Protein AF-A0A1B6NTX6-F1 (afdb_monomer)

Mean predicted aligned error: 5.32 Å

Nearest PD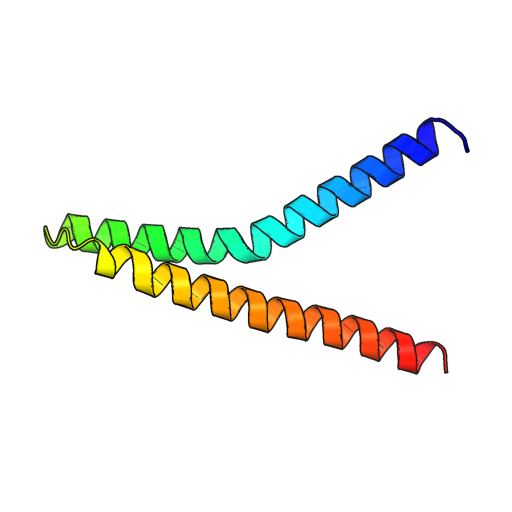B structures (foldseek):
  6s3l-assembly1_G  TM=8.221E-01  e=1.017E-05  Vibrio mimicus CAIM 602
  8wlh-assembly1_A  TM=7.446E-01  e=1.272E-03  Salmonella enterica subsp. enterica serovar Typhimurium str. LT2

InterPro domains:
  IPR002191 Bacterial export protein family 3 [PF01313] (6-67)
  IPR002191 Bacterial export protein family 3 [PR00952] (18-39)
  IPR002191 Bacterial export protein family 3 [PR00952] (39-54)
  IPR002191 Bacterial export protein family 3 [PTHR34040] (1-63)

Solvent-accessible surface area (backbone atoms only — not comparable to full-atom values): 4449 Å² total; per-residue (Å²): 133,57,72,67,59,54,53,49,55,51,51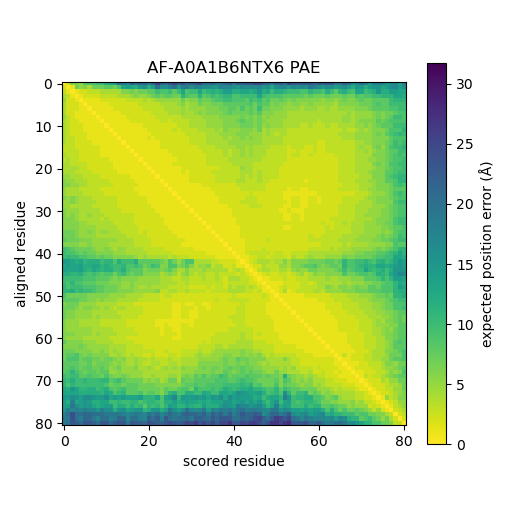,52,53,52,50,51,49,50,53,57,51,45,63,36,46,52,60,21,49,54,51,39,49,55,46,50,51,51,25,63,75,68,71,51,85,55,72,64,70,52,47,54,61,27,51,55,44,33,52,50,36,49,55,52,50,51,52,54,53,49,51,54,52,54,53,53,57,62,72,78,100

Secondary structure (DSSP, 8-state):
--HHHHHHHHHHHHHHHHHHHHHHHHHHHHHHHHHHHHHHHHT---HHHHHHHHHHHHHHHHHHHHHHHHHHHHHHHHH--

Foldseek 3Di:
DDPVVVVVVVVVVVVVVVVLCCLQVVQLVVVLVVQVVVCVVVVPDDPVSNPPVSVVSNVVSVVVVVVVVVVVVVVVVVVVD

Structure (mmCIF, N/CA/C/O backbone):
data_AF-A0A1B6NTX6-F1
#
_entry.id   AF-A0A1B6NTX6-F1
#
loop_
_atom_site.group_PDB
_atom_site.id
_atom_site.type_symbol
_atom_site.label_atom_id
_atom_site.label_alt_id
_atom_site.label_comp_id
_atom_site.label_asym_id
_atom_site.label_entity_id
_atom_site.label_seq_id
_atom_site.pdbx_PDB_ins_code
_atom_site.Cartn_x
_atom_site.Cartn_y
_atom_site.Cartn_z
_atom_site.occupancy
_atom_site.B_iso_or_equiv
_atom_site.auth_seq_id
_atom_site.auth_comp_id
_atom_site.auth_asym_id
_atom_site.auth_atom_id
_atom_site.pdbx_PDB_model_num
ATOM 1 N N . MET A 1 1 ? 20.035 7.857 -31.309 1.00 64.94 1 MET A N 1
ATOM 2 C CA . MET A 1 1 ? 18.753 7.355 -30.767 1.00 64.94 1 MET A CA 1
ATOM 3 C C . MET A 1 1 ? 17.654 8.129 -31.461 1.00 64.94 1 MET A C 1
ATOM 5 O O . MET A 1 1 ? 17.804 9.341 -31.576 1.00 64.94 1 MET A O 1
ATOM 9 N N . SER A 1 2 ? 16.640 7.459 -32.004 1.00 90.81 2 SER A N 1
ATOM 10 C CA . SER A 1 2 ? 15.540 8.161 -32.666 1.00 90.81 2 SER A CA 1
ATOM 11 C C . SER A 1 2 ? 14.550 8.698 -31.613 1.00 90.81 2 SER A C 1
ATOM 13 O O . SER A 1 2 ? 14.467 8.1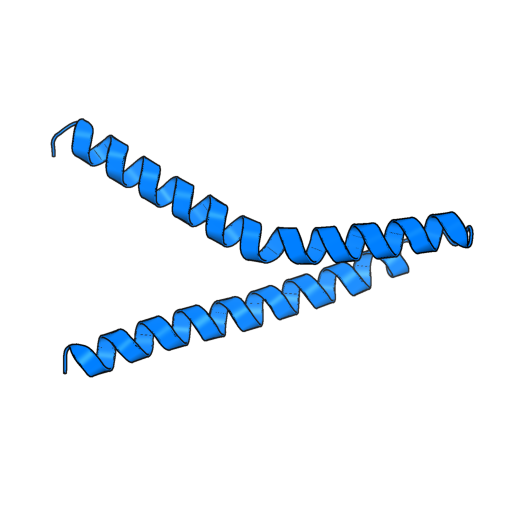21 -30.521 1.00 90.81 2 SER A O 1
ATOM 15 N N . PRO A 1 3 ? 13.835 9.808 -31.875 1.00 88.44 3 PRO A N 1
ATOM 16 C CA . PRO A 1 3 ? 12.873 10.382 -30.928 1.00 88.44 3 PRO A CA 1
ATOM 17 C C . PRO A 1 3 ? 11.788 9.394 -30.478 1.00 88.44 3 PRO A C 1
ATOM 19 O O . PRO A 1 3 ? 11.335 9.447 -29.339 1.00 88.44 3 PRO A O 1
ATOM 22 N N . GLU A 1 4 ? 11.412 8.457 -31.344 1.00 93.06 4 GLU A N 1
ATOM 23 C CA . GLU A 1 4 ? 10.392 7.440 -31.082 1.00 93.06 4 GLU A CA 1
ATOM 24 C C . GLU A 1 4 ? 10.852 6.461 -29.995 1.00 93.06 4 GLU A C 1
ATOM 26 O O . GLU A 1 4 ? 10.098 6.160 -29.073 1.00 93.06 4 GLU A O 1
ATOM 31 N N . VAL A 1 5 ? 12.120 6.032 -30.042 1.00 95.12 5 VAL A N 1
ATOM 32 C CA . VAL A 1 5 ? 12.715 5.147 -29.025 1.00 95.12 5 VAL A CA 1
ATOM 33 C C . VAL A 1 5 ? 12.760 5.832 -27.659 1.00 95.12 5 VAL A C 1
ATOM 35 O O . VAL A 1 5 ? 12.534 5.194 -26.636 1.00 95.12 5 VAL A O 1
ATOM 38 N N . PHE A 1 6 ? 13.021 7.140 -27.624 1.00 94.88 6 PHE A N 1
ATOM 39 C CA . PHE A 1 6 ? 13.020 7.896 -26.371 1.00 94.88 6 PHE A CA 1
ATOM 40 C C . PHE A 1 6 ? 11.624 7.955 -25.734 1.00 94.88 6 PHE A C 1
ATOM 42 O O . PHE A 1 6 ? 11.483 7.740 -24.530 1.00 94.88 6 PHE A O 1
ATOM 49 N N . VAL A 1 7 ? 10.589 8.209 -26.541 1.00 96.12 7 VAL A N 1
ATOM 50 C CA . VAL A 1 7 ? 9.196 8.234 -26.069 1.00 96.12 7 VAL A CA 1
ATOM 51 C C . VAL A 1 7 ? 8.762 6.866 -25.545 1.00 96.12 7 VAL A C 1
ATOM 53 O O . VAL A 1 7 ? 8.078 6.807 -24.523 1.00 96.12 7 VAL A O 1
ATOM 56 N N . GLU A 1 8 ? 9.182 5.779 -26.193 1.00 96.44 8 GLU A N 1
ATOM 57 C CA . GLU A 1 8 ? 8.833 4.428 -25.748 1.00 96.44 8 GLU A CA 1
ATOM 58 C C . GLU A 1 8 ? 9.447 4.098 -24.383 1.00 96.44 8 GLU A C 1
ATOM 60 O O . GLU A 1 8 ? 8.736 3.680 -23.472 1.00 96.44 8 GLU A O 1
ATOM 65 N N . ILE A 1 9 ? 10.730 4.410 -24.181 1.00 96.19 9 ILE A N 1
ATOM 66 C CA . ILE A 1 9 ? 11.396 4.216 -22.882 1.00 96.19 9 ILE A CA 1
ATOM 67 C C . ILE A 1 9 ? 10.688 5.013 -21.778 1.00 96.19 9 ILE A C 1
ATOM 69 O O . ILE A 1 9 ? 10.488 4.509 -20.672 1.00 96.19 9 ILE A O 1
ATOM 73 N N . LEU A 1 10 ? 10.277 6.256 -22.059 1.00 96.69 10 LEU A N 1
ATOM 74 C CA . LEU A 1 10 ? 9.523 7.053 -21.089 1.00 96.69 10 LEU A CA 1
ATOM 75 C C . LEU A 1 10 ? 8.161 6.434 -20.764 1.00 96.69 10 LEU A C 1
ATOM 77 O O . LEU A 1 10 ? 7.762 6.428 -19.598 1.00 96.69 10 LEU A O 1
ATOM 81 N N . ARG A 1 11 ? 7.449 5.908 -21.766 1.00 96.69 11 ARG A N 1
ATOM 82 C CA . ARG A 1 11 ? 6.172 5.212 -21.564 1.00 96.69 11 ARG A CA 1
ATOM 83 C C . ARG A 1 11 ? 6.357 3.993 -20.667 1.00 96.69 11 ARG A C 1
ATOM 85 O O . ARG A 1 11 ? 5.603 3.846 -19.706 1.00 96.69 11 ARG A O 1
ATOM 92 N N . GLU A 1 12 ? 7.346 3.155 -20.956 1.00 96.56 12 GLU A N 1
ATOM 93 C CA . GLU A 1 12 ? 7.640 1.957 -20.166 1.00 96.56 12 GLU A CA 1
ATOM 94 C C . GLU A 1 12 ? 8.031 2.311 -18.728 1.00 96.56 12 GLU A C 1
ATOM 96 O O . GLU A 1 12 ? 7.500 1.729 -17.781 1.00 96.56 12 GLU A O 1
ATOM 101 N N . ALA A 1 13 ? 8.885 3.320 -18.543 1.00 96.06 13 ALA A N 1
ATOM 102 C CA . ALA A 1 13 ? 9.286 3.785 -17.219 1.00 96.06 13 ALA A CA 1
ATOM 103 C C . ALA A 1 13 ? 8.089 4.311 -16.410 1.00 96.06 13 ALA A C 1
ATOM 105 O O . ALA A 1 13 ? 7.921 3.961 -15.241 1.00 96.06 13 ALA A O 1
ATOM 106 N N . MET A 1 14 ? 7.217 5.115 -17.028 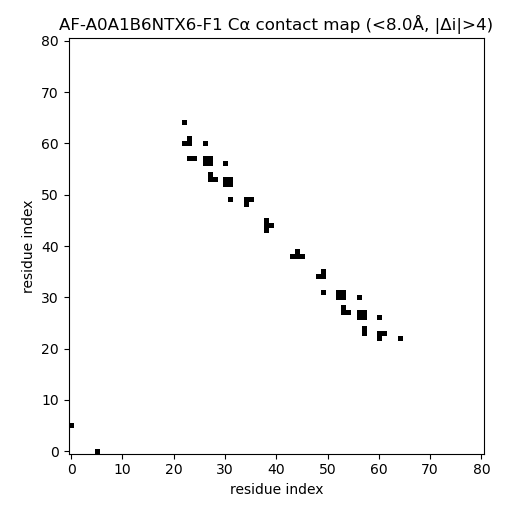1.00 97.88 14 MET A N 1
ATOM 107 C CA . MET A 1 14 ? 6.002 5.613 -16.376 1.00 97.88 14 MET A CA 1
ATOM 108 C C . MET A 1 14 ? 5.034 4.487 -16.0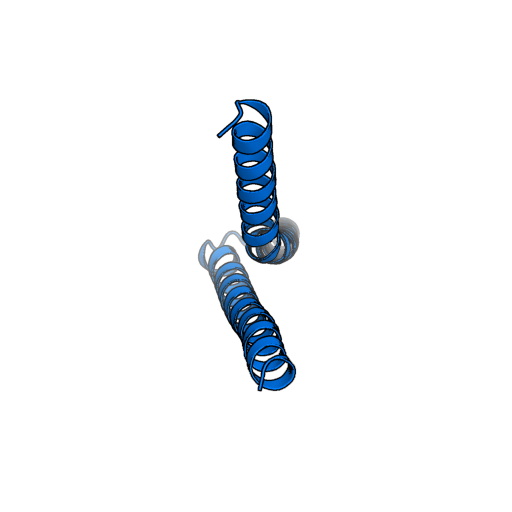31 1.00 97.88 14 MET A C 1
ATOM 110 O O . MET A 1 14 ? 4.485 4.468 -14.929 1.00 97.88 14 MET A O 1
ATOM 114 N N . PHE A 1 15 ? 4.853 3.526 -16.934 1.00 97.06 15 PHE A N 1
ATOM 115 C CA . PHE A 1 15 ? 4.022 2.359 -16.670 1.00 97.06 15 PHE A CA 1
ATOM 116 C C . PHE A 1 15 ? 4.568 1.539 -15.496 1.00 97.06 15 PHE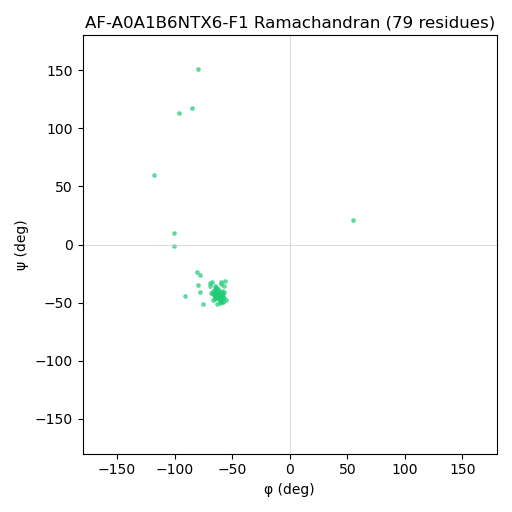 A C 1
ATOM 118 O O . PHE A 1 15 ? 3.809 1.169 -14.601 1.00 97.06 15 PHE A O 1
ATOM 125 N N . MET A 1 16 ? 5.886 1.337 -15.435 1.00 93.75 16 MET A N 1
ATOM 126 C CA . MET A 1 16 ? 6.540 0.652 -14.322 1.00 93.75 16 MET A CA 1
ATOM 127 C C . MET A 1 16 ? 6.306 1.377 -12.991 1.00 93.75 16 MET A C 1
ATOM 129 O O . MET A 1 16 ? 5.931 0.740 -12.007 1.00 93.75 16 MET A O 1
ATOM 133 N N . VAL A 1 17 ? 6.449 2.706 -12.959 1.00 95.12 17 VAL A N 1
ATOM 134 C CA . VAL A 1 17 ? 6.154 3.511 -11.760 1.00 95.12 17 VAL A CA 1
ATOM 135 C C . VAL A 1 17 ? 4.699 3.346 -11.330 1.00 95.12 17 VAL A C 1
ATOM 137 O O . VAL A 1 17 ? 4.443 3.117 -10.149 1.00 95.12 17 VAL A O 1
ATOM 140 N N . ILE A 1 18 ? 3.748 3.420 -12.266 1.00 96.81 18 ILE A N 1
ATOM 141 C CA . ILE A 1 18 ? 2.320 3.245 -11.968 1.00 96.81 18 ILE A CA 1
ATOM 142 C C . ILE A 1 18 ? 2.080 1.879 -11.330 1.00 96.81 18 ILE A C 1
ATOM 144 O O . ILE A 1 18 ? 1.464 1.808 -10.270 1.00 96.81 18 ILE A O 1
ATOM 148 N N . VAL A 1 19 ? 2.606 0.808 -11.925 1.00 94.31 19 VAL A N 1
ATOM 149 C CA . VAL A 1 19 ? 2.434 -0.555 -11.408 1.00 94.31 19 VAL A CA 1
ATOM 150 C C . VAL A 1 19 ? 3.008 -0.690 -9.995 1.00 94.31 19 VAL A C 1
ATOM 152 O O . VAL A 1 19 ? 2.320 -1.195 -9.107 1.00 94.31 19 VAL A O 1
ATOM 155 N N . LEU A 1 20 ? 4.226 -0.193 -9.759 1.00 92.12 20 LEU A N 1
ATOM 156 C CA . LEU A 1 20 ? 4.876 -0.256 -8.446 1.00 92.12 20 LEU A CA 1
ATOM 157 C C . LEU A 1 20 ? 4.099 0.524 -7.379 1.00 92.12 20 LEU A C 1
ATOM 159 O O . LEU A 1 20 ? 3.852 0.013 -6.286 1.00 92.12 20 LEU A O 1
ATOM 163 N N . VAL A 1 21 ? 3.669 1.745 -7.700 1.00 95.12 21 VAL A N 1
ATOM 164 C CA . VAL A 1 21 ? 2.887 2.580 -6.781 1.00 95.12 21 VAL A CA 1
ATOM 165 C C . VAL A 1 21 ? 1.528 1.944 -6.503 1.00 95.12 21 VAL A C 1
ATOM 167 O O . VAL A 1 21 ? 1.115 1.860 -5.347 1.00 95.12 21 VAL A O 1
ATOM 170 N N . SER A 1 22 ? 0.832 1.456 -7.533 1.00 95.44 22 SER A N 1
ATOM 171 C CA . SER A 1 22 ? -0.469 0.802 -7.378 1.00 95.44 22 SER A CA 1
ATOM 172 C C . SER A 1 22 ? -0.385 -0.456 -6.515 1.00 95.44 22 SER A C 1
ATOM 174 O O . SER A 1 22 ? -1.250 -0.644 -5.661 1.00 95.44 22 SER A O 1
ATOM 176 N N . ALA A 1 23 ? 0.660 -1.275 -6.671 1.00 94.00 23 ALA A N 1
ATOM 177 C CA . ALA A 1 23 ? 0.849 -2.491 -5.880 1.00 94.00 23 ALA A CA 1
ATOM 178 C C . ALA A 1 23 ? 0.939 -2.216 -4.367 1.00 94.00 23 ALA A C 1
ATOM 180 O O . ALA A 1 23 ? 0.471 -3.023 -3.567 1.00 94.00 23 ALA A O 1
ATOM 181 N N . VAL A 1 24 ? 1.487 -1.063 -3.974 1.00 95.25 24 VAL A N 1
ATOM 182 C CA . VAL A 1 24 ? 1.631 -0.673 -2.562 1.00 95.25 24 VAL A CA 1
ATOM 183 C C . VAL A 1 2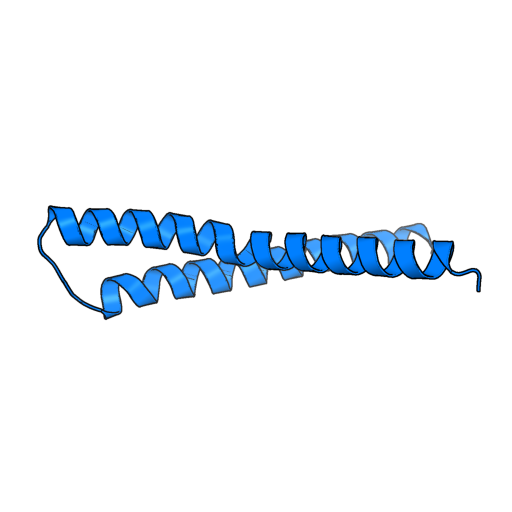4 ? 0.419 0.118 -2.061 1.00 95.25 24 VAL A C 1
ATOM 185 O O . VAL A 1 24 ? -0.086 -0.130 -0.965 1.00 95.25 24 VAL A O 1
ATOM 188 N N . ILE A 1 25 ? -0.074 1.073 -2.854 1.00 96.19 25 ILE A N 1
ATOM 189 C CA . ILE A 1 25 ? -1.119 2.006 -2.416 1.00 96.19 25 ILE A CA 1
ATOM 190 C C . ILE A 1 25 ? -2.506 1.359 -2.422 1.00 96.19 25 ILE A C 1
ATOM 192 O O . ILE A 1 25 ? -3.271 1.581 -1.484 1.00 96.19 25 ILE A O 1
ATOM 196 N N . VAL A 1 26 ? -2.852 0.552 -3.431 1.00 97.56 26 VAL A N 1
ATOM 197 C CA . VAL A 1 26 ? -4.214 -0.002 -3.562 1.00 97.56 26 VAL A CA 1
ATOM 198 C C . VAL A 1 26 ? -4.613 -0.865 -2.354 1.00 97.56 26 VAL A C 1
ATOM 200 O O . VAL A 1 26 ? -5.684 -0.613 -1.797 1.00 97.56 26 VAL A O 1
ATOM 203 N N . PRO A 1 27 ? -3.783 -1.807 -1.860 1.00 96.44 27 PRO A N 1
ATOM 204 C CA . PRO A 1 27 ? -4.111 -2.565 -0.651 1.00 96.44 27 PRO A CA 1
ATOM 205 C C . PRO A 1 27 ? -4.298 -1.668 0.582 1.00 96.44 27 PRO A C 1
ATOM 207 O O . PRO A 1 27 ? -5.252 -1.843 1.344 1.00 96.44 27 PRO A O 1
ATOM 210 N N . SER A 1 28 ? -3.427 -0.666 0.754 1.00 96.75 28 SER A N 1
ATOM 211 C CA . SER A 1 28 ? -3.500 0.287 1.869 1.00 96.75 28 SER A CA 1
ATOM 212 C C . SER A 1 28 ? -4.780 1.132 1.820 1.00 96.75 28 SER A C 1
ATOM 214 O O . SER A 1 28 ? -5.420 1.359 2.850 1.00 96.75 28 SER A O 1
ATOM 216 N N . LEU A 1 29 ? -5.214 1.541 0.620 1.00 96.81 29 LEU A N 1
ATOM 217 C CA . LEU A 1 29 ? -6.473 2.259 0.410 1.00 96.81 29 LEU A CA 1
ATOM 218 C C . LEU A 1 29 ? -7.692 1.403 0.751 1.00 96.81 29 LEU A C 1
ATOM 220 O O . LEU A 1 29 ? -8.596 1.900 1.419 1.00 96.81 29 LEU A O 1
ATOM 224 N N . ILE A 1 30 ? -7.715 0.132 0.338 1.00 97.88 30 ILE A N 1
ATOM 225 C CA . ILE A 1 30 ? -8.822 -0.788 0.645 1.00 97.88 30 ILE A CA 1
ATOM 226 C C . ILE A 1 30 ? -8.985 -0.923 2.160 1.00 97.88 30 ILE A C 1
ATOM 228 O O . ILE A 1 30 ? -10.082 -0.737 2.687 1.00 97.88 30 ILE A O 1
ATOM 232 N N . VAL A 1 31 ? -7.891 -1.176 2.883 1.00 97.31 31 VAL A N 1
ATOM 233 C CA . VAL A 1 31 ? -7.941 -1.288 4.348 1.00 97.31 31 VAL A CA 1
ATOM 234 C C . VAL A 1 31 ? -8.292 0.048 4.997 1.00 97.31 31 VAL A C 1
ATOM 236 O O . VAL A 1 31 ? -9.113 0.091 5.912 1.00 97.31 31 VAL A O 1
ATOM 239 N N . GLY A 1 32 ? -7.747 1.153 4.487 1.00 95.44 32 GLY A N 1
ATOM 240 C CA . GLY A 1 32 ? -8.101 2.498 4.931 1.00 95.44 32 GLY A CA 1
ATOM 241 C C . GLY A 1 32 ? -9.594 2.796 4.801 1.00 95.44 32 GLY A C 1
ATOM 242 O O . GLY A 1 32 ? -10.172 3.376 5.719 1.00 95.44 32 GLY A O 1
ATOM 243 N N . LEU A 1 33 ? -10.216 2.367 3.702 1.00 96.62 33 LEU A N 1
ATOM 244 C CA . LEU A 1 33 ? -11.648 2.514 3.457 1.00 96.62 33 LEU A CA 1
ATOM 245 C C . LEU A 1 33 ? -12.473 1.673 4.435 1.00 96.62 33 LEU A C 1
ATOM 247 O O . LEU A 1 33 ? -13.392 2.200 5.058 1.00 96.62 33 LEU A O 1
ATOM 251 N N . VAL A 1 34 ? -12.124 0.396 4.621 1.00 96.75 34 VAL A N 1
ATOM 252 C CA . VAL A 1 34 ? -12.810 -0.497 5.575 1.00 96.75 34 VAL A CA 1
ATOM 253 C C . VAL A 1 34 ? -12.778 0.092 6.987 1.00 96.75 34 VAL A C 1
ATOM 255 O O . VAL A 1 34 ? -13.802 0.171 7.666 1.00 96.75 34 VAL A O 1
ATOM 258 N N . VAL A 1 35 ? -11.609 0.569 7.411 1.00 96.25 35 VAL A N 1
ATOM 259 C CA . VAL A 1 35 ? -11.412 1.160 8.737 1.00 96.25 35 VAL A CA 1
ATOM 260 C C . VAL A 1 35 ? -12.136 2.505 8.877 1.00 96.25 35 VAL A C 1
ATOM 262 O O . VAL A 1 35 ? -12.633 2.815 9.959 1.00 96.25 35 VAL A O 1
ATOM 265 N N . ALA A 1 36 ? -12.245 3.300 7.809 1.00 94.75 36 ALA A N 1
ATOM 266 C CA . ALA A 1 36 ? -13.028 4.538 7.812 1.00 94.75 36 ALA A CA 1
ATOM 267 C C . ALA A 1 36 ? -14.536 4.269 7.953 1.00 94.75 36 ALA A C 1
ATOM 269 O O . ALA A 1 36 ? -15.207 4.940 8.736 1.00 94.75 36 ALA A O 1
ATOM 270 N N . VAL A 1 37 ? -15.061 3.254 7.258 1.00 96.00 37 VAL A N 1
ATOM 271 C CA . VAL A 1 37 ? -16.465 2.830 7.392 1.00 96.00 37 VAL A CA 1
ATOM 272 C C . VAL A 1 37 ? -16.748 2.329 8.808 1.00 96.00 37 VAL A C 1
ATOM 274 O O . VAL A 1 37 ? -17.764 2.697 9.393 1.00 96.00 37 VAL A O 1
ATOM 277 N N . PHE A 1 38 ? -15.839 1.545 9.394 1.00 95.62 38 PHE A N 1
ATOM 278 C CA . PHE A 1 38 ? -15.986 1.054 10.767 1.00 95.62 38 PHE A CA 1
ATOM 279 C C . PHE A 1 38 ? -16.002 2.189 11.800 1.00 95.62 38 PHE A C 1
ATOM 281 O O . PHE A 1 38 ? -16.851 2.211 12.693 1.00 95.62 38 PHE A O 1
ATOM 288 N N . GLN A 1 39 ? -15.094 3.156 11.657 1.00 95.75 39 GLN A N 1
ATOM 289 C CA . GLN A 1 39 ? -15.058 4.353 12.500 1.00 95.75 39 GLN A CA 1
ATOM 290 C C . GLN A 1 39 ? -16.354 5.159 12.390 1.00 95.75 39 GLN A C 1
ATOM 292 O O . GLN A 1 39 ? -16.940 5.526 13.406 1.00 95.75 39 GLN A O 1
ATOM 297 N N . ALA A 1 40 ? -16.857 5.366 11.169 1.00 94.94 40 ALA A N 1
ATOM 298 C CA . ALA A 1 40 ? -18.117 6.068 10.944 1.00 94.94 40 ALA A CA 1
ATOM 299 C C . ALA A 1 40 ? -19.319 5.321 11.551 1.00 94.94 40 ALA A C 1
ATOM 301 O O . ALA A 1 40 ? -20.158 5.942 12.199 1.00 94.94 40 ALA A O 1
ATOM 302 N N . ALA A 1 41 ? -19.385 3.994 11.394 1.00 97.00 41 ALA A N 1
ATOM 303 C CA . ALA A 1 41 ? -20.481 3.168 11.904 1.00 97.00 41 ALA A CA 1
ATOM 304 C C . ALA A 1 41 ? -20.531 3.101 13.440 1.00 97.00 41 ALA A C 1
ATOM 306 O O . ALA A 1 41 ? -21.608 2.984 14.017 1.00 97.00 41 ALA A O 1
ATOM 307 N N . THR A 1 42 ? -19.373 3.171 14.102 1.00 96.25 42 THR A N 1
ATOM 308 C CA . THR A 1 42 ? -19.259 3.090 15.571 1.00 96.25 42 THR A CA 1
ATOM 309 C C . THR A 1 42 ? -19.098 4.449 16.244 1.00 96.25 42 THR A C 1
ATOM 311 O O . THR A 1 42 ? -19.030 4.519 17.469 1.00 96.25 42 THR A O 1
ATOM 314 N N . SER A 1 43 ? -19.044 5.538 15.471 1.00 94.81 43 SER A N 1
ATOM 315 C CA . SER A 1 43 ? -18.724 6.894 15.942 1.00 94.81 43 SER A CA 1
ATOM 316 C C . SER A 1 43 ? -17.391 7.008 16.707 1.00 94.81 43 SER A C 1
ATOM 318 O O . SER A 1 43 ? -17.171 7.968 17.442 1.00 94.81 43 SER A O 1
ATOM 320 N N . ILE A 1 44 ? -16.476 6.051 16.513 1.00 92.50 44 ILE A N 1
ATOM 321 C CA . ILE A 1 44 ? -15.114 6.085 17.060 1.00 92.50 44 ILE A CA 1
ATOM 322 C C . ILE A 1 44 ? -14.246 6.896 16.097 1.00 92.50 44 ILE A C 1
ATOM 324 O O . ILE A 1 44 ? -14.062 6.493 14.952 1.00 92.50 44 ILE A O 1
ATOM 328 N N . ASN A 1 45 ? -13.690 8.019 16.551 1.00 89.75 45 ASN A N 1
ATOM 329 C CA . ASN A 1 45 ? -12.809 8.880 15.752 1.00 89.75 45 ASN A CA 1
ATOM 330 C C . ASN A 1 45 ? -11.406 8.960 16.370 1.00 89.75 45 ASN A C 1
ATOM 332 O O . ASN A 1 45 ? -10.932 10.020 16.774 1.00 89.75 45 ASN A O 1
ATOM 336 N N . GLU A 1 46 ? -10.761 7.801 16.478 1.00 93.00 46 GLU A N 1
ATOM 337 C CA . GLU A 1 46 ? -9.405 7.671 17.006 1.00 93.00 46 GLU A CA 1
ATOM 338 C C . GLU A 1 46 ? -8.399 7.642 15.853 1.00 93.00 46 GLU A C 1
ATOM 340 O O . GLU A 1 46 ? -8.349 6.693 15.068 1.00 93.00 46 GLU A O 1
ATOM 345 N N . GLN A 1 47 ? -7.556 8.672 15.744 1.00 88.00 47 GLN A N 1
ATOM 346 C CA . GLN A 1 47 ? -6.642 8.821 14.602 1.00 88.00 47 GLN A CA 1
ATOM 347 C C . GLN A 1 47 ? -5.713 7.606 14.415 1.00 88.00 47 GLN A C 1
ATOM 349 O O . GLN A 1 47 ? -5.436 7.198 13.281 1.00 88.00 47 GLN A O 1
ATOM 354 N N . THR A 1 48 ? -5.281 6.983 15.514 1.00 92.25 48 THR A N 1
ATOM 355 C CA . THR A 1 48 ? -4.389 5.811 15.530 1.00 92.25 48 THR A CA 1
ATOM 356 C C . THR A 1 48 ? -5.023 4.565 14.909 1.00 92.25 48 THR A C 1
ATOM 358 O O . THR A 1 48 ? -4.327 3.836 14.197 1.00 92.25 48 THR A O 1
ATOM 361 N N . MET A 1 49 ? -6.335 4.361 15.093 1.00 91.25 49 MET A N 1
ATOM 362 C CA . MET A 1 49 ? -7.096 3.251 14.496 1.00 91.25 49 MET A CA 1
ATOM 363 C C . MET A 1 49 ? -7.026 3.286 12.977 1.00 91.25 49 MET A C 1
ATOM 365 O O . MET A 1 49 ? -6.979 2.245 12.337 1.00 91.25 49 MET A O 1
ATOM 369 N N . SER A 1 50 ? -6.980 4.481 12.392 1.00 89.50 50 SER A N 1
ATOM 370 C CA . SER A 1 50 ? -6.869 4.644 10.947 1.00 89.50 50 SER A CA 1
ATOM 371 C C . SER A 1 50 ? -5.429 4.467 10.444 1.00 89.50 50 SER A C 1
ATOM 373 O O . SER A 1 50 ? -5.205 3.939 9.355 1.00 89.50 50 SER A O 1
ATOM 375 N N . PHE A 1 51 ? -4.439 4.898 11.228 1.00 94.19 51 PHE A N 1
ATOM 376 C CA . PHE A 1 51 ? -3.031 4.895 10.838 1.00 94.19 51 PHE A CA 1
ATOM 377 C C . PHE A 1 51 ? -2.406 3.496 10.871 1.00 94.19 51 PHE A C 1
ATOM 379 O O . PHE A 1 51 ? -1.808 3.071 9.880 1.00 94.19 51 PHE A O 1
ATOM 386 N N . LEU A 1 52 ? -2.556 2.775 11.986 1.00 96.38 52 LEU A N 1
ATOM 387 C CA . LEU A 1 52 ? -1.825 1.529 12.225 1.00 96.38 52 LEU A CA 1
ATOM 388 C C . LEU A 1 52 ? -2.149 0.424 11.198 1.00 96.38 52 LEU A C 1
ATOM 390 O O . LEU A 1 52 ? -1.207 -0.148 10.649 1.00 96.38 52 LEU A O 1
ATOM 394 N N . PRO A 1 53 ? -3.422 0.143 10.849 1.00 96.38 53 PRO A N 1
ATOM 395 C CA . PRO A 1 53 ? -3.738 -0.885 9.857 1.00 96.38 53 PRO A CA 1
ATOM 396 C C . PRO A 1 53 ? -3.171 -0.557 8.474 1.00 96.38 53 PRO A C 1
ATOM 398 O O . PRO A 1 53 ? -2.632 -1.436 7.807 1.00 96.38 53 PRO A O 1
ATOM 401 N N . ARG A 1 54 ? -3.232 0.718 8.060 1.00 95.75 54 ARG A N 1
ATOM 402 C CA . ARG A 1 54 ? -2.657 1.170 6.784 1.00 95.75 54 ARG A CA 1
ATOM 403 C C . ARG A 1 54 ? -1.144 0.986 6.751 1.00 95.75 54 ARG A C 1
ATOM 405 O O . ARG A 1 54 ? -0.625 0.526 5.739 1.00 95.75 54 ARG A O 1
ATOM 412 N N . LEU A 1 55 ? -0.454 1.301 7.849 1.00 96.12 55 LEU A N 1
ATOM 413 C CA . LEU A 1 55 ? 0.990 1.101 7.968 1.00 96.12 55 LEU A CA 1
ATOM 414 C C . LEU A 1 55 ? 1.361 -0.377 7.808 1.00 96.12 55 LEU A C 1
ATOM 416 O O . LEU A 1 55 ? 2.219 -0.699 6.991 1.00 96.12 55 LEU A O 1
ATOM 420 N N . LEU A 1 56 ? 0.695 -1.270 8.545 1.00 97.75 56 LEU A N 1
ATOM 421 C CA . LEU A 1 56 ? 0.976 -2.708 8.488 1.00 97.75 56 LEU A CA 1
ATOM 422 C C . LEU A 1 56 ? 0.775 -3.272 7.079 1.00 97.75 56 LEU A C 1
ATOM 424 O O . LEU A 1 56 ? 1.624 -4.004 6.582 1.00 97.75 56 LEU A O 1
ATOM 428 N N . VAL A 1 57 ? -0.308 -2.884 6.406 1.00 97.62 57 VAL A N 1
ATOM 429 C CA . VAL A 1 57 ? -0.596 -3.331 5.035 1.00 97.62 57 VAL A CA 1
ATOM 430 C C . VAL A 1 57 ? 0.449 -2.822 4.050 1.00 97.62 57 VAL A C 1
ATOM 432 O O . VAL A 1 57 ? 0.901 -3.583 3.201 1.00 97.62 57 VAL A O 1
ATOM 435 N N . THR A 1 58 ? 0.872 -1.563 4.177 1.00 96.38 58 THR A N 1
ATOM 436 C CA . THR A 1 58 ? 1.941 -1.005 3.340 1.00 96.38 58 THR A CA 1
ATOM 437 C C . THR A 1 58 ? 3.258 -1.757 3.546 1.00 96.38 58 THR A C 1
ATOM 439 O O . THR A 1 58 ? 3.926 -2.084 2.569 1.00 96.38 58 THR A O 1
ATOM 442 N N . LEU A 1 59 ? 3.626 -2.075 4.793 1.00 97.38 59 LEU A N 1
ATOM 443 C CA . LEU A 1 59 ? 4.845 -2.836 5.091 1.00 97.38 59 LEU A CA 1
ATOM 444 C C . LEU A 1 59 ? 4.794 -4.254 4.509 1.00 97.38 59 LEU A C 1
ATOM 446 O O . LEU A 1 59 ? 5.758 -4.686 3.883 1.00 97.38 59 LEU A O 1
ATOM 450 N N . LEU A 1 60 ? 3.657 -4.943 4.640 1.00 97.06 60 LEU A N 1
ATOM 451 C CA . LEU A 1 60 ? 3.453 -6.267 4.043 1.00 97.06 60 LEU A CA 1
ATOM 452 C C . LEU A 1 60 ? 3.502 -6.219 2.510 1.00 97.06 60 LEU A C 1
ATOM 454 O O . LEU A 1 60 ? 4.106 -7.084 1.883 1.00 97.06 60 LEU A O 1
ATOM 458 N N . ALA A 1 61 ? 2.910 -5.195 1.890 1.00 95.44 61 ALA A N 1
ATOM 459 C CA . ALA A 1 61 ? 2.967 -5.022 0.439 1.00 95.44 61 ALA A CA 1
ATOM 460 C C . ALA A 1 61 ? 4.411 -4.823 -0.057 1.00 95.44 61 ALA A C 1
ATOM 462 O O . ALA A 1 61 ? 4.781 -5.364 -1.099 1.00 95.44 61 ALA A O 1
ATOM 463 N N . LEU A 1 62 ? 5.240 -4.096 0.700 1.00 94.88 62 LEU A N 1
ATOM 464 C CA . LEU A 1 62 ? 6.662 -3.923 0.390 1.00 94.88 62 LEU A CA 1
ATOM 465 C C . LEU A 1 62 ? 7.455 -5.225 0.551 1.00 94.88 62 LEU A C 1
ATOM 467 O O . LEU A 1 62 ? 8.285 -5.532 -0.304 1.00 94.88 62 LEU A O 1
ATOM 471 N N . GLU A 1 63 ? 7.188 -6.004 1.601 1.00 95.06 63 GLU A N 1
ATOM 472 C CA . GLU A 1 63 ? 7.820 -7.313 1.806 1.00 95.06 63 GLU A CA 1
ATOM 473 C C . GLU A 1 63 ? 7.509 -8.269 0.646 1.00 95.06 63 GLU A C 1
ATOM 475 O O . GLU A 1 63 ? 8.417 -8.865 0.063 1.00 95.06 63 GLU A O 1
ATOM 480 N N . LEU A 1 64 ? 6.235 -8.363 0.256 1.00 93.44 64 LEU A N 1
ATOM 481 C CA . LEU A 1 64 ? 5.808 -9.187 -0.875 1.00 93.44 64 LEU A CA 1
ATOM 482 C C . LEU A 1 64 ? 6.404 -8.687 -2.195 1.00 93.44 64 LEU A C 1
ATOM 484 O O . LEU A 1 64 ? 6.868 -9.487 -3.006 1.00 93.44 64 LEU A O 1
ATOM 488 N N . GLY A 1 65 ? 6.443 -7.369 -2.402 1.00 90.94 65 GLY A N 1
ATOM 489 C CA . GLY A 1 65 ? 7.077 -6.765 -3.573 1.00 90.94 65 GLY A CA 1
ATOM 490 C C . GLY A 1 65 ? 8.556 -7.142 -3.685 1.00 90.94 65 GLY A C 1
ATOM 491 O O . GLY A 1 65 ? 9.006 -7.564 -4.751 1.00 90.94 65 GLY A O 1
ATOM 492 N N . TRP A 1 66 ? 9.296 -7.070 -2.575 1.00 88.81 66 TRP A N 1
ATOM 493 C CA . TRP A 1 66 ? 10.693 -7.502 -2.515 1.00 88.81 66 TRP A CA 1
ATOM 494 C C . TRP A 1 66 ? 10.859 -8.985 -2.864 1.00 88.81 66 TRP A C 1
ATOM 496 O O . TRP A 1 66 ? 11.725 -9.333 -3.667 1.00 88.81 66 TRP A O 1
ATOM 506 N N . GLN A 1 67 ? 10.013 -9.858 -2.312 1.00 90.38 67 GLN A N 1
ATOM 507 C CA . GLN A 1 67 ? 10.063 -11.296 -2.594 1.00 90.38 67 GLN A CA 1
ATOM 508 C C . GLN A 1 67 ? 9.814 -11.604 -4.077 1.00 90.38 67 GLN A C 1
ATOM 510 O O . GLN A 1 67 ? 10.534 -12.414 -4.662 1.00 90.38 67 GLN A O 1
ATOM 515 N N . LEU A 1 68 ? 8.841 -10.936 -4.704 1.00 87.69 68 LEU A N 1
ATOM 516 C CA . LEU A 1 68 ? 8.530 -11.112 -6.125 1.00 87.69 68 LEU A CA 1
ATOM 517 C C . LEU A 1 68 ? 9.683 -10.652 -7.023 1.00 87.69 68 LEU A C 1
ATOM 519 O O . LEU A 1 68 ? 10.096 -11.387 -7.921 1.00 87.69 68 LEU A O 1
ATOM 523 N N . VAL A 1 69 ? 10.247 -9.470 -6.753 1.00 88.19 69 VAL A N 1
ATOM 524 C CA . VAL A 1 69 ? 11.412 -8.964 -7.496 1.00 88.19 69 VAL A CA 1
ATOM 525 C C . VAL A 1 69 ? 12.601 -9.907 -7.319 1.00 88.19 69 VAL A C 1
ATOM 527 O O . VAL A 1 69 ? 13.218 -10.304 -8.308 1.00 88.19 69 VAL A O 1
ATOM 530 N N . GLY A 1 70 ? 12.875 -10.345 -6.088 1.00 87.12 70 GLY A N 1
ATOM 531 C CA . GLY A 1 70 ? 13.919 -11.323 -5.796 1.00 87.12 70 GLY A CA 1
ATOM 532 C C . GLY A 1 70 ? 13.740 -12.618 -6.590 1.00 87.12 70 GLY A C 1
ATOM 533 O O . GLY A 1 70 ? 14.679 -13.063 -7.246 1.00 87.12 70 GLY A O 1
ATOM 534 N N . ALA A 1 71 ? 12.533 -13.188 -6.608 1.00 85.62 71 ALA A N 1
ATOM 535 C CA . ALA A 1 71 ? 12.233 -14.408 -7.356 1.00 85.62 71 ALA A CA 1
ATOM 536 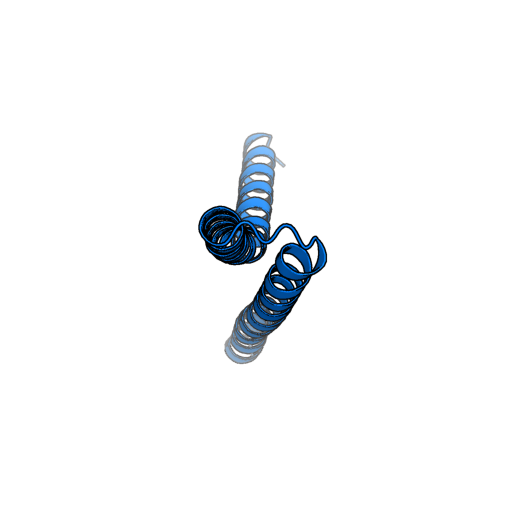C C . ALA A 1 71 ? 12.492 -14.253 -8.865 1.00 85.62 71 ALA A C 1
ATOM 538 O O . ALA A 1 71 ? 13.095 -15.137 -9.478 1.00 85.62 71 ALA A O 1
ATOM 539 N N . THR A 1 72 ? 12.101 -13.118 -9.458 1.00 86.50 72 THR A N 1
ATOM 540 C CA . THR A 1 72 ? 12.386 -12.841 -10.877 1.00 86.50 72 THR A CA 1
ATOM 541 C C . THR A 1 72 ? 13.882 -12.684 -11.148 1.00 86.50 72 THR A C 1
ATOM 543 O O . THR A 1 72 ? 14.385 -13.250 -12.116 1.00 86.50 72 THR A O 1
ATOM 546 N N . ALA A 1 73 ? 14.615 -11.995 -10.269 1.00 84.06 73 ALA A N 1
ATOM 547 C CA . ALA A 1 73 ? 16.055 -11.808 -10.405 1.00 84.06 73 ALA A CA 1
ATOM 548 C C . ALA A 1 73 ? 16.800 -13.148 -10.324 1.00 84.06 73 ALA A C 1
ATOM 550 O O . ALA A 1 73 ? 17.564 -13.476 -11.230 1.00 84.06 73 ALA A O 1
ATOM 551 N N . TYR A 1 74 ? 16.533 -13.962 -9.296 1.00 82.38 74 TYR A N 1
ATOM 552 C CA . TYR A 1 74 ? 17.131 -15.295 -9.164 1.00 82.38 74 TYR A CA 1
ATOM 553 C C . TYR A 1 74 ? 16.811 -16.189 -10.368 1.00 82.38 74 TYR A C 1
ATOM 555 O O . TYR A 1 74 ? 17.710 -16.852 -10.882 1.00 82.38 74 TYR A O 1
ATOM 563 N N . GLY A 1 75 ? 15.571 -16.171 -10.867 1.00 80.88 75 GLY A N 1
ATOM 564 C CA . GLY A 1 75 ? 15.185 -16.934 -12.059 1.00 80.88 75 GLY A CA 1
ATOM 565 C C . GLY A 1 75 ? 16.002 -16.571 -13.306 1.00 80.88 75 GLY A C 1
ATOM 566 O O . GLY A 1 75 ? 16.426 -17.461 -14.042 1.00 80.88 75 GLY A O 1
ATOM 567 N N . LEU A 1 76 ? 16.292 -15.281 -13.507 1.00 79.69 76 LEU A N 1
ATOM 568 C CA . LEU A 1 76 ? 17.130 -14.803 -14.613 1.00 79.69 76 LEU A CA 1
ATOM 569 C C . LEU A 1 76 ? 18.604 -15.206 -14.458 1.00 79.69 76 LEU A C 1
ATOM 571 O O . LEU A 1 76 ? 19.251 -15.517 -15.459 1.00 79.69 76 LEU A O 1
ATOM 575 N N . TYR A 1 77 ? 19.134 -15.230 -13.229 1.00 77.38 77 TYR A N 1
ATOM 576 C CA . TYR A 1 77 ? 20.507 -15.679 -12.968 1.00 77.38 77 TYR A CA 1
ATOM 577 C C . TYR A 1 77 ? 20.709 -17.169 -13.285 1.00 77.38 77 TYR A C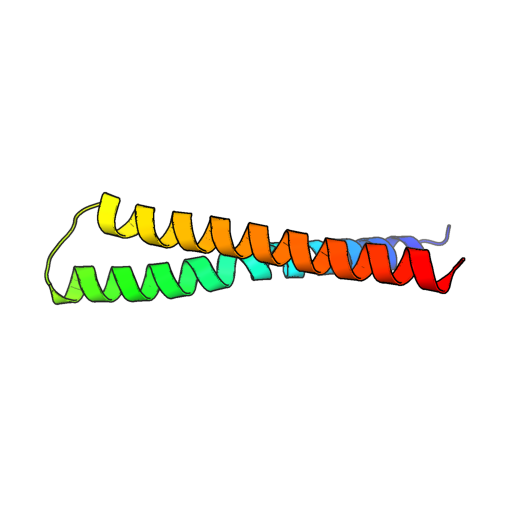 1
ATOM 579 O O . TYR A 1 77 ? 21.749 -17.523 -13.829 1.00 77.38 77 TYR A O 1
ATOM 587 N N . PHE A 1 78 ? 19.730 -18.034 -12.997 1.00 76.19 78 PHE A N 1
ATOM 588 C CA . PHE A 1 78 ? 19.835 -19.475 -13.281 1.00 76.19 78 PHE A CA 1
ATOM 589 C C . PHE A 1 78 ? 19.534 -19.856 -14.739 1.00 76.19 78 PHE A C 1
ATOM 591 O O . PHE A 1 78 ? 19.988 -20.902 -15.183 1.00 76.19 78 PHE A O 1
ATOM 598 N N . GLN A 1 79 ? 18.782 -19.046 -15.494 1.00 69.56 79 GLN A N 1
ATOM 599 C CA . GLN A 1 79 ? 18.538 -19.302 -16.924 1.00 69.56 79 GLN A CA 1
ATOM 600 C C . GLN A 1 79 ? 19.713 -18.920 -17.836 1.00 69.56 79 GLN A C 1
ATOM 602 O O . GLN A 1 79 ? 19.823 -19.469 -18.929 1.00 69.56 79 GLN A O 1
ATOM 607 N N . ASN A 1 80 ? 20.555 -17.970 -17.419 1.00 62.91 80 ASN A N 1
ATOM 608 C CA . ASN A 1 80 ? 21.697 -17.480 -18.204 1.00 62.91 80 ASN A CA 1
ATOM 609 C C . ASN A 1 80 ? 23.049 -18.092 -17.770 1.00 62.91 80 ASN A C 1
ATOM 611 O O . ASN A 1 80 ? 24.093 -17.594 -18.197 1.00 62.91 80 ASN A O 1
ATOM 615 N N . GLY A 1 81 ? 23.033 -19.115 -16.905 1.00 52.84 81 GLY A N 1
ATOM 616 C CA . GLY A 1 81 ? 24.211 -19.815 -16.374 1.00 52.84 81 GLY A CA 1
ATOM 617 C C . GLY A 1 81 ? 24.325 -21.255 -16.850 1.00 52.84 81 GLY A C 1
ATOM 618 O O . GLY A 1 81 ? 23.272 -21.870 -17.128 1.00 52.84 81 GLY A O 1
#

pLDDT: mean 91.72, std 8.3, range [52.84, 97.88]

Radius of gyration: 19.03 Å; Cα contacts (8 Å, |Δi|>4): 28; chains: 1; bounding box: 45×30×50 Å

Sequence (81 aa):
MSPEVFVEILREAMFMVIVLVSAVIVPSLIVGLVVAVFQAATSINEQTMSFLPRLLVTLLALELGWQLVGATAYGLYFQNG

Organism: NCBI:txid412755